Protein AF-A0A5C8ZC85-F1 (afdb_monomer)

Organism: NCBI:txid2593304

InterPro domains:
  IPR003775 Flagellar assembly factor FliW [MF_01185] (38-163)
  IPR003775 Flagellar assembly factor FliW [PF02623] (40-161)
  IPR003775 Flagellar assembly factor FliW [PTHR39190] (41-162)
  IPR024046 Flagellar assembly factor FliW domain superfamily [G3DSA:2.30.290.10] (15-163)
  IPR024046 Flagellar assembly factor FliW domain superfamily [SSF141457] (40-161)

Solvent-accessible surface area (backbone atoms only — not comparable to full-atom values): 10222 Å² total; per-residue (Å²): 134,83,91,87,87,81,89,84,90,87,87,89,84,92,83,85,90,81,91,86,79,87,82,83,83,76,82,77,81,79,77,76,80,80,84,76,57,59,63,32,37,41,71,47,65,44,89,98,41,64,90,50,46,46,28,33,45,31,66,74,46,90,97,46,54,38,30,39,42,31,35,75,84,41,88,90,44,68,45,47,29,30,38,48,64,80,78,35,86,87,61,75,83,85,78,50,74,65,62,30,52,61,30,69,44,59,91,90,64,82,59,52,61,32,22,47,50,45,53,84,93,37,94,46,75,58,66,13,26,30,20,64,24,48,27,36,42,28,20,79,90,76,24,24,18,33,74,43,72,55,79,93,57,88,55,43,69,67,38,62,63,60,122

Radius of gyration: 29.94 Å; Cα contacts (8 Å, |Δi|>4): 265; chains: 1; bounding box: 96×33×70 Å

Secondary structure (DSSP, 8-state):
------------------------------------S-EEEESSPBTTBTT--EEEEEESSTT-SEEEEEESS-TT-EEEEE-GGGT-TT--PPPPHHHHHHTT--TTPPPEEEEEEE-TT-SSGGG-EE-SSSPEEE-TTT-EEEE---TT----SSEES--

Nearest PDB structures (foldseek):
  2aj7-assembly1_B  TM=9.409E-01  e=1.256E-09  Halalkalibacterium halodurans
  2aj7-assembly1_A  TM=9.446E-01  e=1.488E-09  Halalkalibacterium halodurans
  5dmd-assembly2_B  TM=9.237E-01  e=1.061E-09  Geobacillus thermodenitrificans
  5jak-assembly1_A  TM=9.239E-01  e=3.666E-09  Geobacillus thermodenitrificans NG80-2
  5dmb-assembly1_A  TM=9.245E-01  e=4.139E-08  Geobacillus thermodenitrificans

Mean predicted aligned error: 11.83 Å

Sequence (163 aa):
MTMTTGSTVDMTSTAVQQDTVQDQVTVEDQVTVVVSGPEVHFSAPLLGLEHLTRFVLEQVEEDSPLFSLRSVEDAGVSLLLLAPEAVFEDYAPSMDAVSRAAVGLPAGDQGLLLTVVNAAGAESLEQATVNLLAPILINPNSGTAAQIVLTGSAYPLRQPLSA

pLDDT: mean 81.79, std 22.32, range [34.0, 98.31]

Foldseek 3Di:
DDDDDDDDDDDDDDDDDDDDDDDDPDPPPPPPPPQDADKAAELQADVVRRVFGIWGWAAPDVVAQWIWTATPVDNVDIWIKGQVVVQPVPLDADDDPVQCVSQVHDPPDDWRKIWTWACVVPPDSQAIWTQSQWIWTADPVPSYIYTDGRPPDPGDRTHGSND

Structure (mmCIF, N/CA/C/O backbone):
data_AF-A0A5C8ZC85-F1
#
_entry.id   AF-A0A5C8ZC85-F1
#
loop_
_atom_site.group_PDB
_atom_site.id
_atom_site.type_symbol
_atom_site.label_atom_id
_atom_site.label_alt_id
_atom_site.label_comp_id
_atom_site.label_asym_id
_atom_site.label_entity_id
_atom_site.label_seq_id
_atom_site.pdbx_PDB_ins_code
_atom_site.Cartn_x
_atom_site.Cartn_y
_atom_site.Cartn_z
_atom_site.occupancy
_atom_site.B_iso_or_equiv
_atom_site.auth_seq_id
_atom_site.auth_comp_id
_atom_site.auth_asym_id
_atom_site.auth_atom_id
_atom_site.pdbx_PDB_model_num
ATOM 1 N N . MET A 1 1 ? -77.841 18.665 45.105 1.00 38.81 1 MET A N 1
ATOM 2 C CA . MET A 1 1 ? -79.083 17.948 45.452 1.00 38.81 1 MET A CA 1
ATOM 3 C C . MET A 1 1 ? -78.764 16.455 45.402 1.00 38.81 1 MET A C 1
ATOM 5 O O . MET A 1 1 ? -78.483 15.968 44.321 1.00 38.81 1 MET A O 1
ATOM 9 N N . THR A 1 2 ? -78.649 15.829 46.583 1.00 36.47 2 THR A N 1
ATOM 10 C CA . THR A 1 2 ? -78.856 14.391 46.918 1.00 36.47 2 THR A CA 1
ATOM 11 C C . THR A 1 2 ? -78.343 13.313 45.941 1.00 36.47 2 THR A C 1
ATOM 13 O O . THR A 1 2 ? -78.906 13.128 44.872 1.00 36.47 2 THR A O 1
ATOM 16 N N . MET A 1 3 ? -77.214 12.650 46.232 1.00 38.28 3 MET A N 1
ATOM 17 C CA . MET A 1 3 ? -77.084 11.352 46.945 1.00 38.28 3 MET A CA 1
ATOM 18 C C . MET A 1 3 ? -77.860 10.173 46.328 1.00 38.28 3 MET A C 1
ATOM 20 O O . MET A 1 3 ? -79.086 10.161 46.332 1.00 38.28 3 MET A O 1
ATOM 24 N N . THR A 1 4 ? -77.138 9.130 45.902 1.00 39.75 4 THR A N 1
ATOM 25 C CA . THR A 1 4 ? -77.628 7.741 45.822 1.00 39.75 4 THR A CA 1
ATOM 26 C C . THR A 1 4 ? -76.467 6.777 46.096 1.00 39.75 4 THR A C 1
ATOM 28 O O . THR A 1 4 ? -75.351 6.968 45.618 1.00 39.75 4 THR A O 1
ATOM 31 N N . THR A 1 5 ? -76.759 5.800 46.945 1.00 45.28 5 THR A N 1
ATOM 32 C CA . THR A 1 5 ? -75.901 4.859 47.678 1.00 45.28 5 THR A CA 1
ATOM 33 C C . THR A 1 5 ? -75.934 3.452 47.059 1.00 45.28 5 THR A C 1
ATOM 35 O O . THR A 1 5 ? -76.911 3.100 46.406 1.00 45.28 5 THR A O 1
ATOM 38 N N . GLY A 1 6 ? -74.933 2.616 47.375 1.00 38.25 6 GLY A N 1
ATOM 39 C CA . GLY A 1 6 ? -74.982 1.140 47.288 1.00 38.25 6 GLY A CA 1
ATOM 40 C C . GLY A 1 6 ? -73.586 0.525 47.092 1.00 38.25 6 GLY A C 1
ATOM 41 O O . GLY A 1 6 ? -73.032 0.659 46.011 1.00 38.25 6 GLY A O 1
ATOM 42 N N . SER A 1 7 ? -72.879 0.093 48.154 1.00 34.56 7 SER A N 1
ATOM 43 C CA . SER A 1 7 ? -72.713 -1.322 48.600 1.00 34.56 7 SER A CA 1
ATOM 44 C C . SER A 1 7 ? -72.425 -2.300 47.448 1.00 34.56 7 SER A C 1
ATOM 46 O O . SER A 1 7 ? -73.203 -2.371 46.509 1.00 34.56 7 SER A O 1
ATOM 48 N N . THR A 1 8 ? -71.317 -3.050 47.430 1.00 38.31 8 THR A N 1
ATOM 49 C CA . THR A 1 8 ? -71.010 -4.148 48.367 1.00 38.31 8 THR A CA 1
ATOM 50 C C . THR A 1 8 ? -69.517 -4.503 48.327 1.00 38.31 8 THR A C 1
ATOM 52 O O . THR A 1 8 ? -68.894 -4.496 47.269 1.00 38.31 8 THR A O 1
ATOM 55 N N . VAL A 1 9 ? -68.966 -4.816 49.499 1.00 38.50 9 VAL A N 1
ATOM 56 C CA . VAL A 1 9 ? -67.636 -5.399 49.725 1.00 38.50 9 VAL A CA 1
ATOM 57 C C . VAL A 1 9 ? -67.651 -6.904 49.451 1.00 38.50 9 VAL A C 1
ATOM 59 O O . VAL A 1 9 ? -68.567 -7.581 49.902 1.00 38.50 9 VAL A O 1
ATOM 62 N N . ASP A 1 10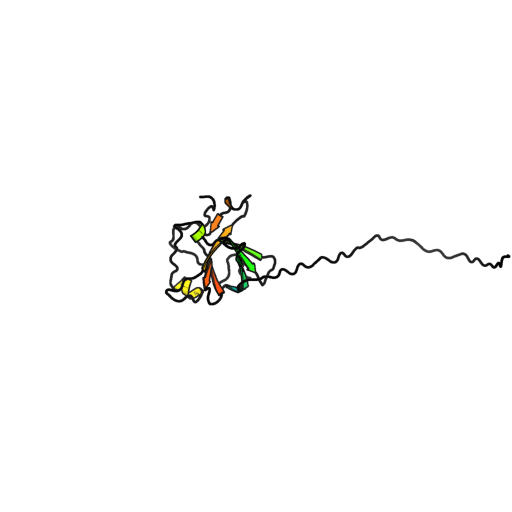 ? -66.603 -7.435 48.823 1.00 34.00 10 ASP A N 1
ATOM 63 C CA . ASP A 1 10 ? -66.174 -8.810 49.081 1.00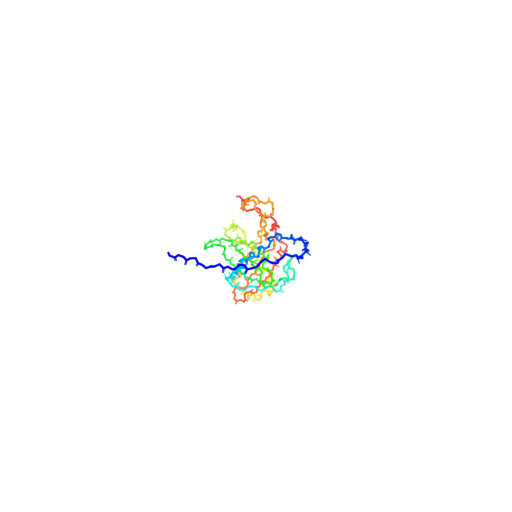 34.00 10 ASP A CA 1
ATOM 64 C C . ASP A 1 10 ? -64.644 -8.856 49.166 1.00 34.00 10 ASP A C 1
ATOM 66 O O . ASP A 1 10 ? -63.925 -8.279 48.345 1.00 34.00 10 ASP A O 1
ATOM 70 N N . MET A 1 11 ? -64.170 -9.466 50.245 1.00 38.72 11 MET A N 1
ATOM 71 C CA . MET A 1 11 ? -62.773 -9.630 50.611 1.00 38.72 11 MET A CA 1
ATOM 72 C C . MET A 1 11 ? -62.485 -11.125 50.574 1.00 38.72 11 MET A C 1
ATOM 74 O O . MET A 1 11 ? -63.165 -11.871 51.267 1.00 38.72 11 MET A O 1
ATOM 78 N N . THR A 1 12 ? -61.439 -11.521 49.843 1.00 34.25 12 THR A N 1
ATOM 79 C CA . THR A 1 12 ? -60.426 -12.558 50.157 1.00 34.25 12 THR A CA 1
ATOM 80 C C . THR A 1 12 ? -60.017 -13.343 48.906 1.00 34.25 12 THR A C 1
ATOM 82 O O . THR A 1 12 ? -60.789 -14.120 48.368 1.00 34.25 12 THR A O 1
ATOM 85 N N . SER A 1 13 ? -58.766 -13.177 48.462 1.00 35.47 13 SER A N 1
ATOM 86 C CA . SER A 1 13 ? -57.853 -14.309 48.249 1.00 35.47 13 SER A CA 1
ATOM 87 C C . SER A 1 13 ? -56.437 -13.815 47.935 1.00 35.47 13 SER A C 1
ATOM 89 O O . SER A 1 13 ? -56.183 -13.105 46.968 1.00 35.47 13 SER A O 1
ATOM 91 N N . THR A 1 14 ? -55.529 -14.220 48.810 1.00 38.75 14 THR A N 1
ATOM 92 C CA . THR A 1 14 ? -54.070 -14.094 48.815 1.00 38.75 14 THR A CA 1
ATOM 93 C C . THR A 1 14 ? -53.391 -14.760 47.611 1.00 38.75 14 THR A C 1
ATOM 95 O O . THR A 1 14 ? -53.716 -15.909 47.330 1.00 38.75 14 THR A O 1
ATOM 98 N N . ALA A 1 15 ? -52.379 -14.112 47.007 1.00 36.59 15 ALA A N 1
ATOM 99 C CA . ALA A 1 15 ? -51.106 -14.747 46.607 1.00 36.59 15 ALA A CA 1
ATOM 100 C C . ALA A 1 15 ? -50.035 -13.735 46.113 1.00 36.59 15 ALA A C 1
ATOM 102 O O . ALA A 1 15 ? -50.172 -13.127 45.061 1.00 36.59 15 ALA A O 1
ATOM 103 N N . VAL A 1 16 ? -48.973 -13.590 46.918 1.00 37.50 16 VAL A N 1
ATOM 104 C CA . VAL A 1 16 ? -47.529 -13.633 46.573 1.00 37.50 16 VAL A CA 1
ATOM 105 C C . VAL A 1 16 ? -46.976 -12.816 45.373 1.00 37.50 16 VAL A C 1
ATOM 107 O O . VAL A 1 16 ? -47.012 -13.240 44.230 1.00 37.50 16 VAL A O 1
ATOM 110 N N . GLN A 1 17 ? -46.380 -11.664 45.712 1.00 36.50 17 GLN A N 1
ATOM 111 C CA . GLN A 1 17 ? -45.035 -11.127 45.386 1.00 36.50 17 GLN A CA 1
ATOM 112 C C . GLN A 1 17 ? -44.160 -11.744 44.260 1.00 36.50 17 GLN A C 1
ATOM 114 O O . GLN A 1 17 ? -43.844 -12.925 44.330 1.00 36.50 17 GLN A O 1
ATOM 119 N N . GLN A 1 18 ? -43.648 -10.885 43.354 1.00 35.25 18 GLN A N 1
ATOM 120 C CA . GLN A 1 18 ? -42.249 -10.742 42.846 1.00 35.25 18 GLN A CA 1
ATOM 121 C C . GLN A 1 18 ? -42.269 -9.805 41.609 1.00 35.25 18 GLN A C 1
ATOM 123 O O . GLN A 1 18 ? -43.034 -10.032 40.681 1.00 35.25 18 GLN A O 1
ATOM 128 N N . ASP A 1 19 ? -41.732 -8.581 41.680 1.00 34.81 19 ASP A N 1
ATOM 129 C CA . ASP A 1 19 ? -40.331 -8.200 41.400 1.00 34.81 19 ASP A CA 1
ATOM 130 C C . ASP A 1 19 ? -39.905 -8.514 39.954 1.00 34.81 19 ASP A C 1
ATOM 132 O O . ASP A 1 19 ? -39.775 -9.681 39.608 1.00 34.81 19 ASP A O 1
ATOM 136 N N . THR A 1 20 ? -39.736 -7.494 39.101 1.00 38.47 20 THR A N 1
ATOM 137 C CA . THR A 1 20 ? -38.482 -7.226 38.365 1.00 38.47 20 THR A CA 1
ATOM 138 C C . THR A 1 20 ? -38.586 -5.871 37.648 1.00 38.47 20 THR A C 1
ATOM 140 O O . THR A 1 20 ? -39.594 -5.506 37.042 1.00 38.47 20 THR A O 1
ATOM 143 N N . VAL A 1 21 ? -37.503 -5.126 37.803 1.00 37.75 21 VAL A N 1
ATOM 144 C CA . VAL A 1 21 ? -37.149 -3.800 37.305 1.00 37.75 21 VAL A CA 1
ATOM 145 C C . VAL A 1 21 ? -36.957 -3.806 35.772 1.00 37.75 21 VAL A C 1
ATOM 147 O O . VAL A 1 21 ? -36.696 -4.850 35.194 1.00 37.75 21 VAL A O 1
ATOM 150 N N . GLN A 1 22 ? -37.130 -2.631 35.150 1.00 38.31 22 GLN A N 1
ATOM 151 C CA . GLN A 1 22 ? -36.735 -2.190 33.793 1.00 38.31 22 GLN A CA 1
ATOM 152 C C . GLN A 1 22 ? -35.997 -3.174 32.870 1.00 38.31 22 GLN A C 1
ATOM 154 O O . GLN A 1 22 ? -34.941 -3.676 33.230 1.00 38.31 22 GLN A O 1
ATOM 159 N N . ASP A 1 23 ? -36.409 -3.207 31.598 1.00 39.31 23 ASP A N 1
ATOM 160 C CA . ASP A 1 23 ? -35.429 -3.244 30.509 1.00 39.31 23 ASP A CA 1
ATOM 161 C C . ASP A 1 23 ? -35.856 -2.297 29.378 1.00 39.31 23 ASP A C 1
ATOM 163 O O . ASP A 1 23 ? -36.862 -2.486 28.690 1.00 39.31 23 ASP A O 1
ATOM 167 N N . GLN A 1 24 ? -35.120 -1.190 29.283 1.00 39.34 24 GLN A N 1
ATOM 168 C CA . GLN A 1 24 ? -35.126 -0.295 28.139 1.00 39.34 24 GLN A CA 1
ATOM 169 C C . GLN A 1 24 ? -34.404 -1.009 27.000 1.00 39.34 24 GLN A C 1
ATOM 171 O O . GLN A 1 24 ? -33.196 -1.195 27.075 1.00 39.34 24 GLN A O 1
ATOM 176 N N . VAL A 1 25 ? -35.100 -1.320 25.910 1.00 41.34 25 VAL A N 1
ATOM 177 C CA . VAL A 1 25 ? -34.402 -1.603 24.654 1.00 41.34 25 VAL A CA 1
ATOM 178 C C . VAL A 1 25 ? -34.242 -0.278 23.922 1.00 41.34 25 VAL A C 1
ATOM 180 O O . VAL A 1 25 ? -35.139 0.191 23.219 1.00 41.34 25 VAL A O 1
ATOM 183 N N . THR A 1 26 ? -33.098 0.357 24.162 1.00 35.06 26 THR A N 1
ATOM 184 C CA . THR A 1 26 ? -32.553 1.408 23.306 1.00 35.06 26 THR A CA 1
ATOM 185 C C . THR A 1 26 ? -32.356 0.805 21.920 1.00 35.06 26 THR A C 1
ATOM 187 O O . THR A 1 26 ? -31.588 -0.136 21.748 1.00 35.06 26 THR A O 1
ATOM 190 N N . VAL A 1 27 ? -33.078 1.320 20.929 1.00 51.31 27 VAL A N 1
ATOM 191 C CA . VAL A 1 27 ? -32.747 1.100 19.519 1.00 51.31 27 VAL A CA 1
ATOM 192 C C . VAL A 1 27 ? -31.390 1.755 19.271 1.00 51.31 27 VAL A C 1
ATOM 194 O O . VAL A 1 27 ? -31.297 2.978 19.215 1.00 51.31 27 VAL A O 1
ATOM 197 N N . GLU A 1 28 ? -30.330 0.949 19.208 1.00 44.06 28 GLU A N 1
ATOM 198 C CA . GLU A 1 28 ? -29.016 1.409 18.766 1.00 44.06 28 GLU A CA 1
ATOM 199 C C . GLU A 1 28 ? -29.111 1.812 17.291 1.00 44.06 28 GLU A C 1
ATOM 201 O O . GLU A 1 28 ? -29.478 1.017 16.422 1.00 44.06 28 GLU A O 1
ATOM 206 N N . ASP A 1 29 ? -28.825 3.087 17.043 1.00 43.19 29 ASP A N 1
ATOM 207 C CA . ASP A 1 29 ? -28.645 3.693 15.732 1.00 43.19 29 ASP A CA 1
ATOM 208 C C . ASP A 1 29 ? -27.583 2.898 14.961 1.00 43.19 29 ASP A C 1
ATOM 210 O O . ASP A 1 29 ? -26.387 2.987 15.240 1.00 43.19 29 ASP A O 1
ATOM 214 N N . GLN A 1 30 ? -28.011 2.059 14.016 1.00 44.31 30 GLN A N 1
ATOM 215 C CA . GLN A 1 30 ? -27.076 1.458 13.076 1.00 44.31 30 GLN A CA 1
ATOM 216 C C . GLN A 1 30 ? -26.661 2.536 12.082 1.00 44.31 30 GLN A C 1
ATOM 218 O O . GLN A 1 30 ? -27.308 2.740 11.051 1.00 44.31 30 GLN A O 1
ATOM 223 N N . VAL A 1 31 ? -25.569 3.229 12.409 1.00 50.00 31 VAL A N 1
ATOM 224 C CA . VAL A 1 31 ? -24.856 4.103 11.480 1.00 50.00 31 VAL A CA 1
ATOM 225 C C . VAL A 1 31 ? -24.508 3.267 10.252 1.00 50.00 31 VAL A C 1
ATOM 227 O O . VAL A 1 31 ? -23.613 2.423 10.270 1.00 50.00 31 VAL A O 1
ATOM 230 N N . THR A 1 32 ? -25.247 3.478 9.168 1.00 46.25 32 THR A N 1
ATOM 231 C CA . THR A 1 32 ? -24.903 2.900 7.873 1.00 46.25 32 THR A CA 1
ATOM 232 C C . THR A 1 32 ? -23.707 3.689 7.360 1.00 46.25 32 THR A C 1
ATOM 234 O O . THR A 1 32 ? -23.861 4.824 6.910 1.00 46.25 32 THR A O 1
ATOM 237 N N . VAL A 1 33 ? -22.502 3.129 7.478 1.00 51.00 33 VAL A N 1
ATOM 238 C CA . VAL A 1 33 ? -21.304 3.738 6.892 1.00 51.00 33 VAL A CA 1
ATOM 239 C C . VAL A 1 33 ? -21.451 3.651 5.376 1.00 51.00 33 VAL A C 1
ATOM 241 O O . VAL A 1 33 ? -21.281 2.589 4.779 1.00 51.00 33 VAL A O 1
ATOM 244 N N . VAL A 1 34 ? -21.824 4.765 4.749 1.00 53.72 34 VAL A N 1
ATOM 245 C CA . VAL A 1 34 ? -21.819 4.885 3.291 1.00 53.72 34 VAL A CA 1
ATOM 246 C C . VAL A 1 34 ? -20.359 4.945 2.858 1.00 53.72 34 VAL A C 1
ATOM 248 O O . VAL A 1 34 ? -19.701 5.970 3.003 1.00 53.72 34 VAL A O 1
ATOM 251 N N . VAL A 1 35 ? -19.841 3.819 2.375 1.00 58.19 35 VAL A N 1
ATOM 252 C CA . VAL A 1 35 ? -18.508 3.738 1.775 1.00 58.19 35 VAL A CA 1
ATOM 253 C C . VAL A 1 35 ? -18.610 4.318 0.362 1.00 58.19 35 VAL A C 1
ATOM 255 O O . VAL A 1 35 ? -19.403 3.835 -0.445 1.00 58.19 35 VAL A O 1
ATOM 258 N N . SER A 1 36 ? -17.888 5.399 0.084 1.00 72.88 36 SER A N 1
ATOM 259 C CA . SER A 1 36 ? -18.021 6.206 -1.127 1.00 72.88 36 SER A CA 1
ATOM 260 C C . SER A 1 36 ? -16.636 6.464 -1.720 1.00 72.88 36 SER A C 1
ATOM 262 O O . SER A 1 36 ? -15.909 7.344 -1.273 1.00 72.88 36 SER A O 1
ATOM 264 N N . GLY A 1 37 ? -16.265 5.692 -2.741 1.00 85.00 37 GLY A N 1
ATOM 265 C CA . GLY A 1 37 ? -14.976 5.780 -3.428 1.00 85.00 37 GLY A CA 1
ATOM 266 C C . GLY A 1 37 ? -14.835 4.691 -4.496 1.00 85.00 37 GLY A C 1
ATOM 267 O O . GLY A 1 37 ? -15.717 3.834 -4.609 1.00 85.00 37 GLY A O 1
ATOM 268 N N . PRO A 1 38 ? -13.767 4.706 -5.313 1.00 93.75 38 PRO A N 1
ATOM 269 C CA . PRO A 1 38 ? -13.477 3.619 -6.243 1.00 93.75 38 PRO A CA 1
ATOM 270 C C . PRO A 1 38 ? -13.257 2.292 -5.501 1.00 93.75 38 PRO A C 1
ATOM 272 O O . PRO A 1 38 ? -12.517 2.225 -4.516 1.00 93.75 38 PRO A O 1
ATOM 275 N N . GLU A 1 39 ? -13.883 1.224 -6.003 1.00 96.38 39 GLU A N 1
ATOM 276 C CA . GLU A 1 39 ? -13.622 -0.138 -5.537 1.00 96.38 39 GLU A CA 1
ATOM 277 C C . GLU A 1 39 ? -12.237 -0.594 -6.015 1.00 96.38 39 GLU A C 1
ATOM 279 O O . GLU A 1 39 ? -11.829 -0.359 -7.157 1.00 96.38 39 GLU A O 1
ATOM 284 N N . VAL A 1 40 ? -11.513 -1.246 -5.114 1.00 97.50 40 VAL A N 1
ATOM 285 C CA . VAL A 1 40 ? -10.182 -1.794 -5.325 1.00 97.50 40 VAL A CA 1
ATOM 286 C C . VAL A 1 40 ? -10.210 -3.280 -4.992 1.00 97.50 40 VAL A C 1
ATOM 288 O O . VAL A 1 40 ? -10.716 -3.697 -3.948 1.00 97.50 40 VAL A O 1
ATOM 291 N N . HIS A 1 41 ? -9.631 -4.084 -5.878 1.00 97.69 41 HIS A N 1
ATOM 292 C CA . HIS A 1 41 ? -9.584 -5.535 -5.762 1.00 97.69 41 HIS A CA 1
ATOM 293 C C . HIS A 1 41 ? -8.145 -6.022 -5.703 1.00 97.69 41 HIS A C 1
ATOM 295 O O . HIS A 1 41 ? -7.376 -5.822 -6.645 1.00 97.69 41 HIS A O 1
ATOM 301 N N . PHE A 1 42 ? -7.790 -6.709 -4.626 1.00 97.62 42 PHE A N 1
ATOM 302 C CA . PHE A 1 42 ? -6.464 -7.283 -4.466 1.00 97.62 42 PHE A CA 1
ATOM 303 C C . PHE A 1 42 ? -6.328 -8.587 -5.254 1.00 97.62 42 PHE A C 1
ATOM 305 O O . PHE A 1 42 ? -7.041 -9.556 -4.999 1.00 97.62 42 PHE A O 1
ATOM 312 N N . SER A 1 43 ? -5.398 -8.618 -6.214 1.00 96.12 43 SER A N 1
ATOM 313 C CA . SER A 1 43 ? -5.097 -9.813 -7.019 1.00 96.12 43 SER A CA 1
ATOM 314 C C . SER A 1 43 ? -4.265 -10.851 -6.261 1.00 96.12 43 SER A C 1
ATOM 316 O O . SER A 1 43 ? -4.213 -12.017 -6.655 1.00 96.12 43 SER A O 1
ATOM 318 N N . ALA A 1 44 ? -3.639 -10.434 -5.160 1.00 91.00 44 ALA A N 1
ATOM 319 C CA . ALA A 1 44 ? -2.946 -11.280 -4.203 1.00 91.00 44 ALA A CA 1
ATOM 320 C C . ALA A 1 44 ? -3.327 -10.867 -2.771 1.00 91.00 44 ALA A C 1
ATOM 322 O O . ALA A 1 44 ? -3.528 -9.674 -2.533 1.00 91.00 44 ALA A O 1
ATOM 323 N N . PRO A 1 45 ? -3.399 -11.813 -1.817 1.00 88.81 45 PRO A N 1
ATOM 324 C CA . PRO A 1 45 ? -3.776 -11.506 -0.441 1.00 88.81 45 PRO A CA 1
ATOM 325 C C . PRO A 1 45 ? -2.871 -10.441 0.194 1.00 88.81 45 PRO A C 1
ATOM 327 O O . PRO A 1 45 ? -1.646 -10.501 0.062 1.00 88.81 45 PRO A O 1
ATOM 330 N N . LEU A 1 46 ? -3.469 -9.492 0.916 1.00 91.00 46 LEU A N 1
ATOM 331 C CA . LEU A 1 46 ? -2.729 -8.577 1.785 1.00 91.00 46 LEU A CA 1
ATOM 332 C C . LEU A 1 46 ? -2.194 -9.340 3.002 1.00 91.00 46 LEU A C 1
ATOM 334 O O . LEU A 1 46 ? -2.930 -10.098 3.635 1.00 91.00 46 LEU A O 1
ATOM 338 N N . LEU A 1 47 ? -0.925 -9.121 3.354 1.00 86.81 47 LEU A N 1
ATOM 339 C CA . LEU A 1 47 ? -0.311 -9.777 4.512 1.00 86.81 47 LEU A CA 1
ATOM 340 C C . LEU A 1 47 ? -1.038 -9.386 5.807 1.00 86.81 47 LEU A C 1
ATOM 342 O O . LEU A 1 47 ? -1.179 -8.201 6.112 1.00 86.81 47 LEU A O 1
ATOM 346 N N . GLY A 1 48 ? -1.473 -10.385 6.576 1.00 88.56 48 GLY A N 1
ATOM 347 C CA . GLY A 1 48 ? -2.263 -10.210 7.798 1.00 88.56 48 GLY A CA 1
ATOM 348 C C . GLY A 1 48 ? -3.752 -9.928 7.569 1.00 88.56 48 GLY A C 1
ATOM 349 O O . GLY A 1 48 ? -4.493 -9.824 8.544 1.00 88.56 48 GLY A O 1
ATOM 350 N N . LEU A 1 49 ? -4.194 -9.808 6.313 1.00 93.31 49 LEU A N 1
ATOM 351 C CA . LEU A 1 49 ? -5.587 -9.594 5.906 1.00 93.31 49 LEU A CA 1
ATOM 352 C C . LEU A 1 49 ? -5.965 -10.555 4.767 1.00 93.31 49 LEU A C 1
ATOM 354 O O . LEU A 1 49 ? -6.686 -10.190 3.844 1.00 93.31 49 LEU A O 1
ATOM 358 N N . GLU A 1 50 ? -5.473 -11.795 4.804 1.00 94.06 50 GLU A N 1
ATOM 359 C CA . GLU A 1 50 ? -5.512 -12.700 3.648 1.00 94.06 50 GLU A CA 1
ATOM 360 C C . GLU A 1 50 ? -6.928 -13.128 3.230 1.00 94.06 50 GLU A C 1
ATOM 362 O O . GLU A 1 50 ? -7.138 -13.620 2.123 1.00 94.06 50 GLU A O 1
ATOM 367 N N . HIS A 1 51 ? -7.894 -12.956 4.129 1.00 93.75 51 HIS A N 1
ATOM 368 C CA . HIS A 1 51 ? -9.309 -13.249 3.927 1.00 93.75 51 HIS A CA 1
ATOM 369 C C . HIS A 1 51 ? -10.079 -12.088 3.279 1.00 93.75 51 HIS A C 1
ATOM 371 O O . HIS A 1 51 ? -11.254 -12.261 2.969 1.00 93.75 51 HIS A O 1
ATOM 377 N N . LEU A 1 52 ? -9.438 -10.930 3.082 1.00 95.56 52 LEU A N 1
ATOM 378 C CA . LEU A 1 52 ? -10.039 -9.725 2.519 1.00 95.56 52 LEU A CA 1
ATOM 379 C C . LEU A 1 52 ? -9.380 -9.402 1.180 1.00 95.56 52 LEU A C 1
ATOM 381 O O . LEU A 1 52 ? -8.156 -9.310 1.064 1.00 95.56 52 LEU A O 1
ATOM 385 N N . THR A 1 53 ? -10.200 -9.201 0.159 1.00 96.38 53 THR A N 1
ATOM 386 C CA . THR A 1 53 ? -9.751 -8.917 -1.210 1.00 96.38 53 THR A CA 1
ATOM 387 C C . THR A 1 53 ? -10.441 -7.708 -1.824 1.00 96.38 53 THR A C 1
ATOM 389 O O . THR A 1 53 ? -9.949 -7.178 -2.821 1.00 96.38 53 THR A O 1
ATOM 392 N N . ARG A 1 54 ? -11.550 -7.243 -1.240 1.00 96.94 54 ARG A N 1
ATOM 393 C CA . ARG A 1 54 ? -12.354 -6.133 -1.755 1.00 96.94 54 ARG A CA 1
ATOM 394 C C . ARG A 1 54 ? -12.324 -4.960 -0.797 1.00 96.94 54 ARG A C 1
ATOM 396 O O . ARG A 1 54 ? -12.672 -5.084 0.380 1.00 96.94 54 ARG A O 1
ATOM 403 N N . PHE A 1 55 ? -11.944 -3.811 -1.330 1.00 97.75 55 PHE A N 1
ATOM 404 C CA . PHE A 1 55 ? -11.798 -2.587 -0.570 1.00 97.75 55 PHE A CA 1
ATOM 405 C C . PHE A 1 55 ? -12.387 -1.409 -1.334 1.00 97.75 55 PHE A C 1
ATOM 407 O O . PHE A 1 55 ? -12.536 -1.453 -2.550 1.00 97.75 55 PHE A O 1
ATOM 414 N N . VAL A 1 56 ? -12.680 -0.333 -0.622 1.00 97.31 56 VAL A N 1
ATOM 415 C CA . VAL A 1 56 ? -12.910 0.984 -1.207 1.00 97.31 56 VAL A CA 1
ATOM 416 C C . VAL A 1 56 ? -11.755 1.877 -0.795 1.00 97.31 56 VAL A C 1
ATOM 418 O O . VAL A 1 56 ? -11.367 1.898 0.377 1.00 97.31 56 VAL A O 1
ATOM 421 N N . LEU A 1 57 ? -11.191 2.580 -1.771 1.00 96.94 57 LEU A N 1
ATOM 422 C CA . LEU A 1 57 ? -10.135 3.554 -1.545 1.00 96.94 57 LEU A CA 1
ATOM 423 C C . LEU A 1 57 ? -10.738 4.954 -1.510 1.00 96.94 57 LEU A C 1
ATOM 425 O O . LEU A 1 57 ? -11.386 5.378 -2.462 1.00 96.94 57 LEU A O 1
ATOM 429 N N . GLU A 1 58 ? -10.476 5.688 -0.440 1.00 94.94 58 GLU A N 1
ATOM 430 C CA . GLU A 1 58 ? -10.958 7.054 -0.272 1.00 94.94 58 GLU A CA 1
ATOM 431 C C . GLU A 1 58 ? -9.827 7.959 0.165 1.00 94.94 58 GLU A C 1
ATOM 433 O O . GLU A 1 58 ? -9.052 7.606 1.049 1.00 94.94 58 GLU A O 1
ATOM 438 N N . GLN A 1 59 ? -9.736 9.140 -0.428 1.00 93.94 59 GLN A N 1
ATOM 439 C CA . GLN A 1 59 ? -8.844 10.171 0.077 1.00 93.94 59 GLN A CA 1
ATOM 440 C C . GLN A 1 59 ? -9.445 10.748 1.364 1.00 93.94 59 GLN A C 1
ATOM 442 O O . GLN A 1 59 ? -10.653 10.974 1.428 1.00 93.94 59 GLN A O 1
ATOM 447 N N . VAL A 1 60 ? -8.627 10.934 2.403 1.00 91.88 60 VAL A N 1
ATOM 448 C CA . VAL A 1 60 ? -9.122 11.354 3.729 1.00 91.88 60 VAL A CA 1
ATOM 449 C C . VAL A 1 60 ? -9.680 12.779 3.684 1.00 91.88 60 VAL A C 1
ATOM 451 O O . VAL A 1 60 ? -10.731 13.045 4.260 1.00 91.88 60 VAL A O 1
ATOM 454 N N . GLU A 1 61 ? -9.000 13.673 2.970 1.00 89.38 61 GLU A N 1
ATOM 455 C CA . GLU A 1 61 ? -9.419 15.051 2.703 1.00 89.38 61 GLU A CA 1
ATOM 456 C C . GLU A 1 61 ? -8.990 15.437 1.282 1.00 89.38 61 GLU A C 1
ATOM 458 O O . GLU A 1 61 ? -8.068 14.837 0.723 1.00 89.38 61 GLU A O 1
ATOM 463 N N . GLU A 1 62 ? -9.643 16.441 0.696 1.00 85.06 62 GLU A N 1
ATOM 464 C CA . GLU A 1 62 ? -9.212 17.018 -0.581 1.00 85.06 62 GLU A CA 1
ATOM 465 C C . GLU A 1 62 ? -7.759 17.513 -0.459 1.00 85.06 62 GLU A C 1
ATOM 467 O O . GLU A 1 62 ? -7.375 18.077 0.565 1.00 85.06 62 GLU A O 1
ATOM 472 N N . ASP A 1 63 ? -6.930 17.223 -1.464 1.00 85.69 63 ASP A N 1
ATOM 473 C CA . ASP A 1 63 ? -5.487 17.519 -1.499 1.00 85.69 63 ASP A CA 1
ATOM 474 C C . ASP A 1 63 ? -4.617 16.851 -0.409 1.00 85.69 63 ASP A C 1
ATOM 476 O O . ASP A 1 63 ? -3.404 17.071 -0.357 1.00 85.69 63 ASP A O 1
ATOM 480 N N . SER A 1 64 ? -5.180 15.980 0.437 1.00 91.00 64 SER A N 1
ATOM 481 C CA . SER A 1 64 ? -4.403 15.242 1.439 1.00 91.00 64 SER A CA 1
ATOM 482 C C . SER A 1 64 ? -3.638 14.072 0.814 1.00 91.00 64 SER A C 1
ATOM 484 O O . SER A 1 64 ? -4.211 13.316 0.029 1.00 91.00 64 SER A O 1
ATOM 486 N N . PRO A 1 65 ? -2.373 13.817 1.196 1.00 94.00 65 PRO A N 1
ATOM 487 C CA . PRO A 1 65 ? -1.652 12.639 0.723 1.00 94.00 65 PRO A CA 1
ATOM 488 C C . PRO A 1 65 ? -2.146 11.339 1.377 1.00 94.00 65 PRO A C 1
ATOM 490 O O . PRO A 1 65 ? -1.620 10.268 1.073 1.00 94.00 65 PRO A O 1
ATOM 493 N N . LEU A 1 66 ? -3.110 11.410 2.301 1.00 95.50 66 LEU A N 1
ATOM 494 C CA . LEU A 1 66 ? -3.614 10.267 3.053 1.00 95.50 66 LEU A CA 1
ATOM 495 C C . LEU A 1 66 ? -4.855 9.658 2.408 1.00 95.50 66 LEU A C 1
ATOM 497 O O . LEU A 1 66 ? -5.781 10.357 1.994 1.00 95.50 66 LEU A O 1
ATOM 501 N N . PHE A 1 67 ? -4.904 8.330 2.434 1.00 96.56 67 PHE A N 1
ATOM 502 C CA . PHE A 1 67 ? -6.031 7.548 1.948 1.00 96.56 67 PHE A CA 1
ATOM 503 C C . PHE A 1 67 ? -6.478 6.531 2.997 1.00 96.56 67 PHE A C 1
ATOM 505 O O . PHE A 1 67 ? -5.666 5.946 3.710 1.00 96.56 67 PHE A O 1
ATOM 512 N N . SER A 1 68 ? -7.777 6.283 3.067 1.00 96.25 68 SER A N 1
ATOM 513 C CA . SER A 1 68 ? -8.386 5.181 3.797 1.00 96.25 68 SER A CA 1
ATOM 514 C C . SER A 1 68 ? -8.704 4.060 2.808 1.00 96.25 68 SER A C 1
ATOM 516 O O . SER A 1 68 ? -9.405 4.274 1.821 1.00 96.25 68 SER A O 1
ATOM 518 N N . LEU A 1 69 ? -8.178 2.864 3.065 1.00 97.06 69 LEU A N 1
ATOM 519 C CA . LEU A 1 69 ? -8.503 1.649 2.324 1.00 97.06 69 LEU A CA 1
ATOM 520 C C . LEU A 1 69 ? -9.386 0.769 3.213 1.00 97.06 69 LEU A C 1
ATOM 522 O O . LEU A 1 69 ? -8.885 0.081 4.107 1.00 97.06 69 LEU A O 1
ATOM 526 N N . ARG A 1 70 ? -10.702 0.828 2.995 1.00 96.94 70 ARG A N 1
ATOM 527 C CA . ARG A 1 70 ? -11.712 0.179 3.849 1.00 96.94 70 ARG A CA 1
ATOM 528 C C . ARG A 1 70 ? -12.196 -1.112 3.236 1.00 96.94 70 ARG A C 1
ATOM 530 O O . ARG A 1 70 ? -12.509 -1.128 2.050 1.00 96.94 70 ARG A O 1
ATOM 537 N N . SER A 1 71 ? -12.265 -2.184 4.015 1.00 96.62 71 SER A N 1
ATOM 538 C CA . SER A 1 71 ? -12.778 -3.448 3.496 1.00 96.62 71 SER A CA 1
ATOM 539 C C . SER A 1 71 ? -14.285 -3.364 3.250 1.00 96.62 71 SER A C 1
ATOM 541 O O . SER A 1 71 ? -15.035 -2.797 4.042 1.00 96.62 71 SER A O 1
ATOM 543 N N . VAL A 1 72 ? -14.727 -3.953 2.140 1.00 95.50 72 VAL A N 1
ATOM 544 C CA . VAL A 1 72 ? -16.153 -4.179 1.846 1.00 95.50 72 VAL A CA 1
ATOM 545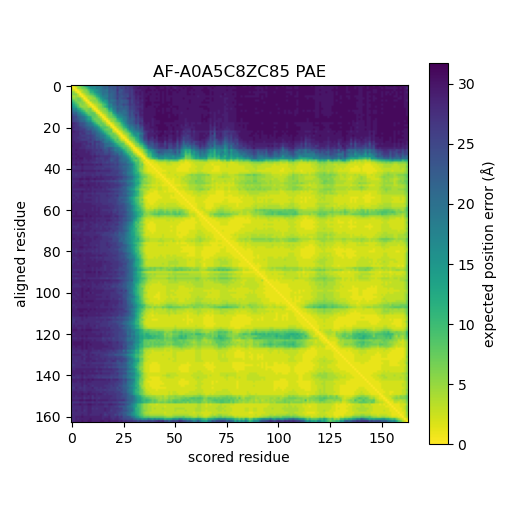 C C . VAL A 1 72 ? -16.665 -5.432 2.568 1.00 95.50 72 VAL A C 1
ATOM 547 O O . VAL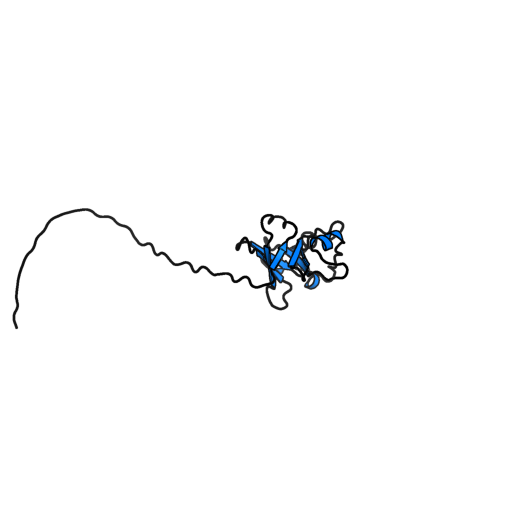 A 1 72 ? -17.867 -5.614 2.745 1.00 95.50 72 VAL A O 1
ATOM 550 N N . GLU A 1 73 ? -15.752 -6.313 2.966 1.00 95.00 73 GLU A N 1
ATOM 551 C CA . GLU A 1 73 ? -16.045 -7.628 3.536 1.00 95.00 73 GLU A CA 1
ATOM 552 C C . GLU A 1 73 ? -16.062 -7.596 5.072 1.00 95.00 73 GLU A C 1
ATOM 554 O O . GLU A 1 73 ? -16.824 -8.344 5.682 1.00 95.00 73 GLU A O 1
ATOM 559 N N . ASP A 1 74 ? -15.287 -6.698 5.691 1.00 95.19 74 ASP A N 1
ATOM 560 C CA . ASP A 1 74 ? -15.281 -6.460 7.138 1.00 95.19 74 ASP A CA 1
ATOM 561 C C . ASP A 1 74 ? -15.263 -4.955 7.455 1.00 95.19 74 ASP A C 1
ATOM 563 O O . ASP A 1 74 ? -14.251 -4.271 7.292 1.00 95.19 74 ASP A O 1
ATOM 567 N N . ALA A 1 75 ? -16.383 -4.435 7.964 1.00 91.31 75 ALA A N 1
ATOM 568 C CA . ALA A 1 75 ? -16.532 -3.020 8.312 1.00 91.31 75 ALA A CA 1
ATOM 569 C C . ALA A 1 75 ? -15.585 -2.550 9.435 1.00 91.31 75 ALA A C 1
ATOM 571 O O . ALA A 1 75 ? -15.368 -1.347 9.586 1.00 91.31 75 ALA A O 1
ATOM 572 N N . GLY A 1 76 ? -15.020 -3.472 10.222 1.00 93.56 76 GLY A N 1
ATOM 573 C CA . GLY A 1 76 ? -14.023 -3.171 11.249 1.00 93.56 76 G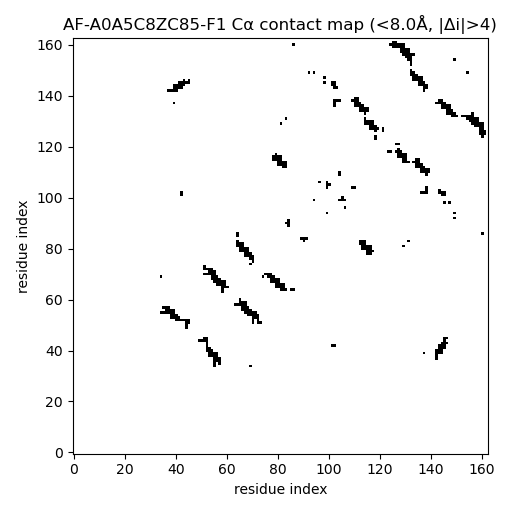LY A CA 1
ATOM 574 C C . GLY A 1 76 ? -12.608 -2.970 10.700 1.00 93.56 76 GLY A C 1
ATOM 575 O O . GLY A 1 76 ? -11.728 -2.534 11.445 1.00 93.56 76 GLY A O 1
ATOM 576 N N . VAL A 1 77 ? -12.368 -3.267 9.417 1.00 94.44 77 VAL A N 1
ATOM 577 C CA . VAL A 1 77 ? -11.033 -3.217 8.813 1.00 94.44 77 VAL A CA 1
ATOM 578 C C . VAL A 1 77 ? -10.875 -2.003 7.900 1.00 94.44 77 VAL A C 1
ATOM 580 O O . VAL A 1 77 ? -11.500 -1.882 6.846 1.00 94.44 77 VAL A O 1
ATOM 583 N N . SER A 1 78 ? -9.947 -1.125 8.282 1.00 94.38 78 SER A N 1
ATOM 584 C CA . SER A 1 78 ? -9.493 0.011 7.482 1.00 94.38 78 SER A CA 1
ATOM 585 C C . SER A 1 78 ? -7.990 0.203 7.649 1.00 94.38 78 SER A C 1
ATOM 587 O O . SER A 1 78 ? -7.491 0.283 8.772 1.00 94.38 78 SER A O 1
ATOM 589 N N . LEU A 1 79 ? -7.274 0.332 6.534 1.00 95.62 79 LEU A N 1
ATOM 590 C CA . LEU A 1 79 ? -5.863 0.709 6.519 1.00 95.62 79 LEU A CA 1
ATOM 591 C C . LEU A 1 79 ? -5.719 2.197 6.207 1.00 95.62 79 LEU A C 1
ATOM 593 O O . LEU A 1 79 ? -6.401 2.721 5.327 1.00 95.62 79 LEU A O 1
ATOM 597 N N . LEU A 1 80 ? -4.802 2.865 6.908 1.00 95.94 80 LEU A N 1
ATOM 598 C CA . LEU A 1 80 ? -4.353 4.202 6.541 1.00 95.94 80 LEU A CA 1
ATOM 599 C C . LEU A 1 80 ? -3.180 4.069 5.570 1.00 95.94 80 LEU A C 1
ATOM 601 O O . LEU A 1 80 ? -2.198 3.380 5.857 1.00 95.94 80 LEU A O 1
ATOM 605 N N . LEU A 1 81 ? -3.294 4.718 4.422 1.00 97.19 81 LEU A N 1
ATOM 606 C CA . LEU A 1 81 ? -2.292 4.741 3.373 1.00 97.19 81 LEU A CA 1
ATOM 607 C C . LEU A 1 81 ? -1.802 6.170 3.130 1.00 97.19 81 LEU A C 1
ATOM 609 O O . LEU A 1 81 ? -2.492 7.137 3.445 1.00 97.19 81 LEU A O 1
ATOM 613 N N . LEU A 1 82 ? -0.622 6.284 2.534 1.00 96.69 82 LEU A N 1
ATOM 614 C CA . LEU A 1 82 ? 0.008 7.541 2.150 1.00 96.69 82 LEU A CA 1
ATOM 615 C C . LEU A 1 82 ? 0.488 7.464 0.700 1.00 96.69 82 LEU A C 1
ATOM 617 O O . LEU A 1 82 ? 1.157 6.490 0.347 1.00 96.69 82 LEU A O 1
ATOM 621 N N . ALA A 1 83 ? 0.225 8.500 -0.097 1.00 95.88 83 ALA A N 1
ATOM 622 C CA . ALA A 1 83 ? 0.934 8.771 -1.345 1.00 95.88 83 ALA A CA 1
ATOM 623 C C . ALA A 1 83 ? 2.367 9.236 -1.017 1.00 95.88 83 ALA A C 1
ATOM 625 O O . ALA A 1 83 ? 2.563 10.371 -0.577 1.00 95.88 83 ALA A O 1
ATOM 626 N N . PRO A 1 84 ? 3.381 8.366 -1.168 1.00 94.69 84 PRO A N 1
ATOM 627 C CA . PRO A 1 84 ? 4.714 8.627 -0.634 1.00 94.69 84 PRO A CA 1
ATOM 628 C C . PRO A 1 84 ? 5.434 9.760 -1.375 1.00 94.69 84 PRO A C 1
ATOM 630 O O . PRO A 1 84 ? 6.238 10.450 -0.761 1.00 94.69 84 PRO A O 1
ATOM 633 N N . GLU A 1 85 ? 5.114 9.998 -2.650 1.00 92.75 85 GLU A N 1
ATOM 634 C CA . GLU A 1 85 ? 5.691 11.081 -3.464 1.00 92.75 85 GLU A CA 1
ATOM 635 C C . GLU A 1 85 ? 5.398 12.485 -2.914 1.00 92.75 85 GLU A C 1
ATOM 637 O O . GLU A 1 85 ? 6.157 13.416 -3.160 1.00 92.75 85 GLU A O 1
ATOM 642 N N . ALA A 1 86 ? 4.328 12.639 -2.127 1.00 92.06 86 ALA A N 1
ATOM 643 C CA . ALA A 1 86 ? 3.967 13.911 -1.509 1.00 92.06 86 ALA A CA 1
ATOM 644 C C . ALA A 1 86 ? 4.795 14.233 -0.251 1.00 92.06 86 ALA A C 1
ATOM 646 O O . ALA A 1 86 ? 4.763 15.365 0.227 1.00 92.06 86 ALA A O 1
ATOM 647 N N . VAL A 1 87 ? 5.505 13.245 0.307 1.00 92.06 87 VAL A N 1
ATOM 648 C CA . VAL A 1 87 ? 6.253 13.373 1.572 1.00 92.06 87 VAL A CA 1
ATOM 649 C C . VAL A 1 87 ? 7.743 13.082 1.387 1.00 92.06 87 VAL A C 1
ATOM 651 O O . VAL A 1 87 ? 8.579 13.718 2.024 1.00 92.06 87 VAL A O 1
ATOM 654 N N . PHE A 1 88 ? 8.095 12.145 0.508 1.00 92.94 88 PHE A N 1
ATOM 655 C CA . PHE A 1 88 ? 9.462 11.687 0.281 1.00 92.94 88 PHE A CA 1
ATOM 656 C C . PHE A 1 88 ? 9.882 11.985 -1.163 1.00 92.94 88 PHE A C 1
ATOM 658 O O . PHE A 1 88 ? 9.639 11.179 -2.058 1.00 92.94 88 PHE A O 1
ATOM 665 N N . GLU A 1 89 ? 10.546 13.124 -1.379 1.00 89.06 89 GLU A N 1
ATOM 666 C CA . GLU A 1 89 ? 1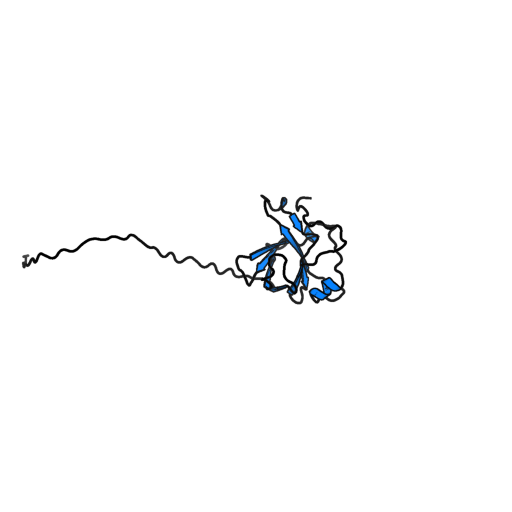0.963 13.602 -2.712 1.00 89.06 89 GLU A CA 1
ATOM 667 C C . GLU A 1 89 ? 11.820 12.576 -3.482 1.00 89.06 89 GLU A C 1
ATOM 669 O O . GLU A 1 89 ? 11.668 12.407 -4.689 1.00 89.06 89 GLU A O 1
ATOM 674 N N . ASP A 1 90 ? 12.658 11.812 -2.772 1.00 90.00 90 ASP A N 1
ATOM 675 C CA . ASP A 1 90 ? 13.541 10.794 -3.360 1.00 90.00 90 ASP A CA 1
ATOM 676 C C . ASP A 1 90 ? 12.885 9.401 -3.514 1.00 90.00 90 ASP A C 1
ATOM 678 O O . ASP A 1 90 ? 13.537 8.424 -3.916 1.00 90.00 90 ASP A O 1
ATOM 682 N N . TYR A 1 91 ? 11.599 9.249 -3.176 1.00 94.00 91 TYR A N 1
ATOM 683 C CA . TYR A 1 91 ? 10.907 7.964 -3.287 1.00 94.00 91 TYR A CA 1
ATOM 684 C C . TYR A 1 91 ? 10.390 7.715 -4.711 1.00 94.00 91 TYR A C 1
ATOM 686 O O . TYR A 1 91 ? 9.237 7.981 -5.037 1.00 94.00 91 TYR A O 1
ATOM 694 N N . ALA A 1 92 ? 11.249 7.140 -5.554 1.00 92.19 92 ALA A N 1
ATOM 695 C CA . ALA A 1 92 ? 10.931 6.774 -6.936 1.00 92.19 92 ALA A CA 1
ATOM 696 C C . ALA A 1 92 ? 11.253 5.293 -7.239 1.00 92.19 92 ALA A C 1
ATOM 698 O O . ALA A 1 92 ? 12.156 4.994 -8.030 1.00 92.19 92 ALA A O 1
ATOM 699 N N . PRO A 1 93 ? 10.556 4.327 -6.611 1.00 93.44 93 PRO A N 1
ATOM 700 C CA . PRO A 1 93 ? 10.814 2.915 -6.855 1.00 93.44 93 PRO A CA 1
ATOM 701 C C . PRO A 1 93 ? 10.431 2.509 -8.285 1.00 93.44 93 PRO A C 1
ATOM 703 O O . PRO A 1 93 ? 9.361 2.844 -8.793 1.00 93.44 93 PRO A O 1
ATOM 706 N N . SER A 1 94 ? 11.283 1.709 -8.926 1.00 89.38 94 SER A N 1
ATOM 707 C CA . SER A 1 94 ? 10.956 1.100 -10.216 1.00 89.38 94 SER A CA 1
ATOM 708 C C . SER A 1 94 ? 10.130 -0.171 -10.007 1.00 89.38 94 SER A C 1
ATOM 710 O O . SER A 1 94 ? 10.568 -1.085 -9.309 1.00 89.38 94 SER A O 1
ATOM 712 N N . MET A 1 95 ? 8.941 -0.237 -10.613 1.00 92.38 95 MET A N 1
ATOM 713 C CA . MET A 1 95 ? 8.130 -1.459 -10.639 1.00 92.38 95 MET A CA 1
ATOM 714 C C . MET A 1 95 ? 8.580 -2.354 -11.791 1.00 92.38 95 MET A C 1
ATOM 716 O O . MET A 1 95 ? 8.499 -1.956 -12.958 1.00 92.38 95 MET A O 1
ATOM 720 N N . ASP A 1 96 ? 9.011 -3.572 -11.473 1.00 93.44 96 ASP A N 1
ATOM 721 C CA . ASP A 1 96 ? 9.388 -4.551 -12.487 1.00 93.44 96 ASP A CA 1
ATOM 722 C C . ASP A 1 96 ? 8.173 -5.067 -13.285 1.00 93.44 96 ASP A C 1
ATOM 724 O O . ASP A 1 96 ? 7.006 -4.857 -12.940 1.00 93.44 96 ASP A O 1
ATOM 728 N N . ALA A 1 97 ? 8.445 -5.747 -14.400 1.00 94.81 97 ALA A N 1
ATOM 729 C CA . ALA A 1 97 ? 7.395 -6.247 -15.284 1.00 94.81 97 ALA A CA 1
ATOM 730 C C . ALA A 1 97 ? 6.451 -7.243 -14.586 1.00 94.81 97 ALA A C 1
ATOM 732 O O . ALA A 1 97 ? 5.270 -7.296 -14.925 1.00 94.81 97 ALA A O 1
ATOM 733 N N . VAL A 1 98 ? 6.952 -8.006 -13.609 1.00 95.06 98 VAL A N 1
ATOM 734 C CA . VAL A 1 98 ? 6.166 -8.995 -12.858 1.00 95.06 98 VAL A CA 1
ATOM 735 C C . VAL A 1 98 ? 5.152 -8.293 -11.956 1.00 95.06 98 VAL A C 1
ATOM 737 O O . VAL A 1 98 ? 3.966 -8.616 -11.997 1.00 95.06 98 VAL A O 1
ATOM 740 N N . SER A 1 99 ? 5.595 -7.284 -11.210 1.00 95.06 99 SER A N 1
ATOM 741 C CA . SER A 1 99 ? 4.759 -6.478 -10.317 1.00 95.06 99 SER A CA 1
ATOM 742 C C . SER A 1 99 ? 3.679 -5.727 -11.088 1.00 95.06 99 SER A C 1
ATOM 744 O O . SER A 1 99 ? 2.517 -5.707 -10.689 1.00 95.06 99 SER A O 1
ATOM 746 N N . ARG A 1 100 ? 4.034 -5.163 -12.249 1.00 96.06 100 ARG A N 1
ATOM 747 C CA . ARG A 1 100 ? 3.068 -4.497 -13.136 1.00 96.06 100 ARG A CA 1
ATOM 748 C C . ARG A 1 100 ? 2.050 -5.479 -13.712 1.00 96.06 100 ARG A C 1
ATOM 750 O O . ARG A 1 100 ? 0.858 -5.177 -13.746 1.00 96.06 100 ARG A O 1
ATOM 757 N N . ALA A 1 101 ? 2.494 -6.667 -14.123 1.00 96.50 101 ALA A N 1
ATOM 758 C CA . ALA A 1 101 ? 1.606 -7.712 -14.625 1.00 96.50 101 ALA A CA 1
ATOM 759 C C . ALA A 1 101 ? 0.627 -8.213 -13.551 1.00 96.50 101 ALA A C 1
ATOM 761 O O . ALA A 1 101 ? -0.522 -8.497 -13.882 1.00 96.50 101 ALA A O 1
ATOM 762 N N . ALA A 1 102 ? 1.035 -8.255 -12.277 1.00 95.88 102 ALA A N 1
ATOM 763 C CA . ALA A 1 102 ? 0.177 -8.675 -11.164 1.00 95.88 102 ALA A CA 1
ATOM 764 C C . ALA A 1 102 ? -1.088 -7.811 -11.000 1.00 95.88 102 ALA A C 1
ATOM 766 O O . ALA A 1 102 ? -2.097 -8.295 -10.488 1.00 95.88 102 ALA A O 1
ATOM 767 N N . VAL A 1 103 ? -1.053 -6.558 -11.460 1.00 97.19 103 VAL A N 1
ATOM 768 C CA . VAL A 1 103 ? -2.199 -5.630 -11.453 1.00 97.19 103 VAL A CA 1
ATOM 769 C C . VAL A 1 103 ? -2.719 -5.310 -12.860 1.00 97.19 103 VAL A C 1
ATOM 771 O O . VAL A 1 103 ? -3.556 -4.426 -13.042 1.00 97.19 103 VAL A O 1
ATOM 774 N N . GLY A 1 104 ? -2.209 -6.002 -13.884 1.00 97.06 104 GLY A N 1
ATOM 775 C CA . GLY A 1 104 ? -2.574 -5.763 -15.280 1.00 97.06 104 GLY A CA 1
ATOM 776 C C . GLY A 1 104 ? -2.212 -4.364 -15.790 1.00 97.06 104 GLY A C 1
ATOM 777 O O . GLY A 1 104 ? -2.924 -3.847 -16.646 1.00 97.06 104 GLY A O 1
ATOM 778 N N . LEU A 1 105 ? -1.154 -3.736 -15.262 1.00 97.06 105 LEU A N 1
ATOM 779 C CA . LEU A 1 105 ? -0.717 -2.390 -15.646 1.00 97.06 105 LEU A CA 1
ATOM 780 C C . LEU A 1 105 ? 0.231 -2.454 -16.868 1.00 97.06 105 LEU A C 1
ATOM 782 O O . LEU A 1 105 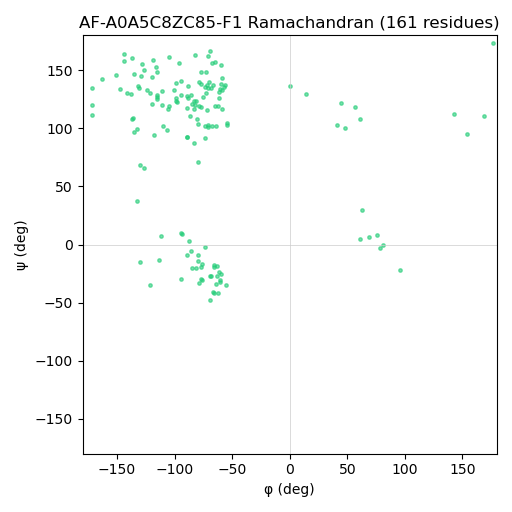? 1.366 -2.927 -16.729 1.00 97.06 105 LEU A O 1
ATOM 786 N N . PRO A 1 106 ? -0.179 -1.980 -18.063 1.00 95.25 106 PRO A N 1
ATOM 787 C CA . PRO A 1 106 ? 0.643 -2.013 -19.277 1.00 95.25 106 PRO A CA 1
ATOM 788 C C . PRO A 1 106 ? 1.952 -1.240 -19.123 1.00 95.25 106 PRO A C 1
ATOM 790 O O . PRO A 1 106 ? 2.038 -0.309 -18.332 1.00 95.25 106 PRO A O 1
ATOM 793 N N . ALA A 1 107 ? 2.993 -1.583 -19.882 1.00 92.56 107 ALA A N 1
ATOM 794 C CA . ALA A 1 107 ? 4.242 -0.820 -19.866 1.00 92.56 107 ALA A CA 1
ATOM 795 C C . ALA A 1 107 ? 4.014 0.634 -20.328 1.00 92.56 107 ALA A C 1
ATOM 797 O O . ALA A 1 107 ? 3.407 0.856 -21.370 1.00 92.56 107 ALA A O 1
ATOM 798 N N . GLY A 1 108 ? 4.529 1.606 -19.570 1.00 89.50 108 GLY A N 1
ATOM 799 C CA . GLY A 1 108 ? 4.379 3.041 -19.855 1.00 89.50 108 GLY A CA 1
ATOM 800 C C . GLY A 1 108 ? 3.228 3.722 -19.108 1.00 89.50 108 GLY A C 1
ATOM 801 O O . GLY A 1 108 ? 3.307 4.924 -18.867 1.00 89.50 108 GLY A O 1
ATOM 802 N N . ASP A 1 109 ? 2.225 2.963 -18.663 1.00 93.94 109 ASP A N 1
ATOM 803 C CA . ASP A 1 109 ? 1.112 3.511 -17.885 1.00 93.94 109 ASP A CA 1
ATOM 804 C C . ASP A 1 109 ? 1.543 3.867 -16.457 1.00 93.94 109 ASP A C 1
ATOM 806 O O . ASP A 1 109 ? 2.404 3.212 -15.855 1.00 93.94 109 ASP A O 1
ATOM 810 N N . GLN A 1 110 ? 0.921 4.897 -15.891 1.00 93.44 110 GLN A N 1
ATOM 811 C CA . GLN A 1 110 ? 1.136 5.276 -14.499 1.00 93.44 110 GLN A CA 1
ATOM 812 C C . GLN A 1 110 ? 0.152 4.521 -13.607 1.00 93.44 110 GLN A C 1
ATOM 814 O O . GLN A 1 110 ? -1.051 4.505 -13.862 1.00 93.44 110 GLN A O 1
ATOM 819 N N . GLY A 1 111 ? 0.685 3.861 -12.582 1.00 95.00 111 GLY A N 1
ATOM 820 C CA . GLY A 1 111 ? -0.110 3.269 -11.512 1.00 95.00 111 GLY A CA 1
ATOM 821 C C . GLY A 1 111 ? -0.177 4.222 -10.327 1.00 95.00 111 GLY A C 1
ATOM 822 O O . GLY A 1 111 ? 0.721 5.042 -10.148 1.00 95.00 111 GLY A O 1
ATOM 823 N N . LEU A 1 112 ? -1.209 4.087 -9.500 1.00 96.12 112 LEU A N 1
ATOM 824 C CA . LEU A 1 112 ? -1.255 4.769 -8.211 1.00 96.12 112 LEU A CA 1
ATOM 825 C C . LEU A 1 112 ? -0.439 3.953 -7.205 1.00 96.12 112 LEU A C 1
ATOM 827 O O . LEU A 1 112 ? -0.698 2.762 -7.015 1.00 96.12 112 LEU A O 1
ATOM 831 N N . LEU A 1 113 ? 0.555 4.585 -6.586 1.00 97.25 113 LEU A N 1
ATOM 832 C CA . LEU A 1 113 ? 1.436 3.952 -5.613 1.00 97.25 113 LEU A CA 1
ATOM 833 C C . LEU A 1 113 ? 1.160 4.518 -4.221 1.00 97.25 113 LEU A C 1
ATOM 835 O O . LEU A 1 113 ? 1.315 5.714 -3.994 1.00 97.25 113 LEU A O 1
ATOM 839 N N . LEU A 1 114 ? 0.769 3.654 -3.289 1.00 97.94 114 LEU A N 1
ATOM 840 C CA . LEU A 1 114 ? 0.452 4.027 -1.912 1.00 97.94 114 LEU A CA 1
ATOM 841 C C . LEU A 1 114 ? 1.258 3.179 -0.933 1.00 97.94 114 LEU A C 1
ATOM 843 O O . LEU A 1 114 ? 1.580 2.030 -1.210 1.00 97.94 114 LEU A O 1
ATOM 847 N N . THR A 1 115 ? 1.574 3.714 0.237 1.00 97.56 115 THR A N 1
ATOM 848 C CA . THR A 1 115 ? 2.326 3.002 1.282 1.00 97.56 115 THR A CA 1
ATOM 849 C C . THR A 1 115 ? 1.497 2.895 2.546 1.00 97.56 115 THR A C 1
ATOM 851 O O . THR A 1 115 ? 0.726 3.794 2.866 1.00 97.56 115 THR A O 1
ATOM 854 N N . VAL A 1 116 ? 1.621 1.777 3.261 1.00 97.06 116 VAL A N 1
ATOM 855 C CA . VAL A 1 116 ? 0.860 1.555 4.496 1.00 97.06 116 VAL A CA 1
ATOM 856 C C . VAL A 1 116 ? 1.457 2.394 5.620 1.00 97.06 116 VAL A C 1
ATOM 858 O O . VAL A 1 116 ? 2.652 2.277 5.908 1.00 97.06 116 VAL A O 1
ATOM 861 N N . VAL A 1 117 ? 0.614 3.190 6.275 1.00 96.38 117 VAL A N 1
ATOM 862 C CA . VAL A 1 117 ? 0.951 3.941 7.484 1.00 96.38 117 VAL A CA 1
ATOM 863 C C . VAL A 1 117 ? 0.733 3.048 8.703 1.00 96.38 117 VAL A C 1
ATOM 865 O O . VAL A 1 117 ? -0.330 2.463 8.901 1.00 96.38 117 VAL A O 1
ATOM 868 N N . ASN A 1 118 ? 1.748 2.959 9.550 1.00 93.62 118 ASN A N 1
ATOM 869 C CA . ASN A 1 118 ? 1.713 2.286 10.834 1.00 93.62 118 ASN A CA 1
ATOM 870 C C . ASN A 1 118 ? 1.784 3.324 11.959 1.00 93.62 118 ASN A C 1
ATOM 872 O O . ASN A 1 118 ? 2.861 3.826 12.288 1.00 93.62 118 ASN A O 1
ATOM 876 N N . ALA A 1 119 ? 0.621 3.605 12.547 1.00 88.69 119 ALA A N 1
ATOM 877 C CA . ALA A 1 119 ? 0.455 4.490 13.697 1.00 88.69 119 ALA A CA 1
ATOM 878 C C . ALA A 1 119 ? 0.479 3.744 15.048 1.00 88.69 119 ALA A C 1
ATOM 880 O O . ALA A 1 119 ? 0.156 4.324 16.083 1.00 88.69 119 ALA A O 1
ATOM 881 N N . ALA A 1 120 ? 0.825 2.450 15.073 1.00 85.25 120 ALA A N 1
ATOM 882 C CA . ALA A 1 120 ? 0.834 1.682 16.312 1.00 85.25 120 ALA A CA 1
ATOM 883 C C . ALA A 1 120 ? 1.858 2.260 17.301 1.00 85.25 120 ALA A C 1
ATOM 885 O O . ALA A 1 120 ? 3.056 2.289 17.022 1.00 85.25 120 ALA A O 1
ATOM 886 N N . GLY A 1 121 ? 1.371 2.692 18.466 1.00 80.38 121 GLY A N 1
ATOM 887 C CA . GLY A 1 121 ? 2.198 3.303 19.509 1.00 80.38 121 GLY A CA 1
ATOM 888 C C . GLY A 1 121 ? 2.620 4.748 19.228 1.00 80.38 121 GLY A C 1
ATOM 889 O O . GLY A 1 121 ? 3.431 5.274 19.983 1.00 80.38 121 GLY A O 1
ATOM 890 N N . ALA A 1 122 ? 2.090 5.379 18.178 1.00 84.00 122 ALA A N 1
ATOM 891 C CA . ALA A 1 122 ? 2.299 6.792 17.894 1.00 84.00 122 ALA A CA 1
ATOM 892 C C . ALA A 1 122 ? 1.231 7.643 18.602 1.00 84.00 122 ALA A C 1
ATOM 894 O O . ALA A 1 122 ? 0.046 7.306 18.577 1.00 84.00 122 ALA A O 1
ATOM 895 N N . GLU A 1 123 ? 1.640 8.751 19.218 1.00 84.62 123 GLU A N 1
ATOM 896 C CA . GLU A 1 123 ? 0.725 9.728 19.829 1.00 84.62 123 GLU A CA 1
ATOM 897 C C . GLU A 1 123 ? 0.216 10.750 18.798 1.00 84.62 123 GLU A C 1
ATOM 899 O O . GLU A 1 123 ? -0.820 11.382 18.998 1.00 84.62 123 GLU A O 1
ATOM 904 N N . SER A 1 124 ? 0.929 10.894 17.677 1.00 86.06 124 SER A N 1
ATOM 905 C CA . SER A 1 124 ? 0.560 11.733 16.535 1.00 86.06 124 SER A CA 1
ATOM 906 C C . SER A 1 124 ? 0.983 11.092 15.210 1.00 86.06 124 SER A C 1
ATOM 908 O O . SER A 1 124 ? 1.825 10.194 15.174 1.00 86.06 124 SER A O 1
ATOM 910 N N . LEU A 1 125 ? 0.427 11.574 14.093 1.00 84.06 125 LEU A N 1
ATOM 911 C CA . LEU A 1 125 ? 0.797 11.088 12.760 1.00 84.06 125 LEU A CA 1
ATOM 912 C C . LEU A 1 125 ? 2.286 11.319 12.448 1.00 84.06 125 LEU A C 1
ATOM 914 O O . LEU A 1 125 ? 2.905 10.496 11.790 1.00 84.06 125 LEU A O 1
ATOM 918 N N . GLU A 1 126 ? 2.892 12.383 12.972 1.00 83.75 126 GLU A N 1
ATOM 919 C CA . GLU A 1 126 ? 4.316 12.698 12.766 1.00 83.75 126 GLU A CA 1
ATOM 920 C C . GLU A 1 126 ? 5.256 11.629 13.349 1.00 83.75 126 GLU A C 1
ATOM 922 O O . GLU A 1 126 ? 6.377 11.450 12.872 1.00 83.75 126 GLU A O 1
ATOM 927 N N . GLN A 1 127 ? 4.800 10.907 14.376 1.00 87.75 127 GLN A N 1
ATOM 928 C CA . GLN A 1 127 ? 5.527 9.800 15.001 1.00 87.75 127 GLN A CA 1
ATOM 929 C C . GLN A 1 127 ? 5.239 8.444 14.339 1.00 87.75 127 GLN A C 1
ATOM 931 O O . GLN A 1 127 ? 5.890 7.447 14.663 1.00 87.75 127 GLN A O 1
ATOM 936 N N . ALA A 1 128 ? 4.258 8.378 13.435 1.00 94.44 128 ALA A N 1
ATOM 937 C CA . ALA A 1 128 ? 3.952 7.157 12.712 1.00 94.44 128 ALA A CA 1
ATOM 938 C C . ALA A 1 128 ? 5.060 6.829 11.699 1.00 94.44 128 ALA A C 1
ATOM 940 O O . ALA A 1 128 ? 5.886 7.663 11.315 1.00 94.44 128 ALA A O 1
ATOM 941 N N . THR A 1 129 ? 5.073 5.571 11.267 1.00 95.31 129 THR A N 1
ATOM 942 C CA . THR A 1 129 ? 6.014 5.087 10.251 1.00 95.31 129 THR A CA 1
ATOM 943 C C . THR A 1 129 ? 5.269 4.643 9.007 1.00 95.31 129 THR A C 1
ATOM 945 O O . THR A 1 129 ? 4.129 4.204 9.106 1.00 95.31 129 THR A O 1
ATOM 948 N N . VAL A 1 130 ? 5.906 4.697 7.843 1.00 96.50 130 VAL A N 1
ATOM 949 C CA . VAL A 1 130 ? 5.374 4.118 6.606 1.00 96.50 130 VAL A CA 1
ATOM 950 C C . VAL A 1 130 ? 6.240 2.978 6.099 1.00 96.50 130 VAL A C 1
ATOM 952 O O . VAL A 1 130 ? 7.460 2.958 6.291 1.00 96.50 130 VAL A O 1
ATOM 955 N N . ASN A 1 131 ? 5.601 2.014 5.443 1.00 96.38 131 ASN A N 1
ATOM 956 C CA . ASN A 1 131 ? 6.288 0.904 4.802 1.00 96.38 131 ASN A CA 1
ATOM 957 C C . ASN A 1 131 ? 6.653 1.251 3.353 1.00 96.38 131 ASN A C 1
ATOM 959 O O . ASN A 1 131 ? 5.864 1.018 2.438 1.00 96.38 131 ASN A O 1
ATOM 963 N N . LEU A 1 132 ? 7.863 1.783 3.155 1.00 96.50 132 LEU A N 1
ATOM 964 C CA . LEU A 1 132 ? 8.391 2.116 1.827 1.00 96.50 132 LEU A CA 1
ATOM 965 C C . LEU A 1 132 ? 8.872 0.882 1.046 1.00 96.50 132 LEU A C 1
ATOM 967 O O . LEU A 1 132 ? 8.990 0.946 -0.177 1.00 96.50 132 LEU A O 1
ATOM 971 N N . LEU A 1 133 ? 9.143 -0.232 1.734 1.00 96.56 133 LEU A N 1
ATOM 972 C CA . LEU A 1 133 ? 9.606 -1.483 1.126 1.00 96.56 133 LEU A CA 1
ATOM 973 C C . LEU A 1 133 ? 8.487 -2.255 0.415 1.00 96.56 133 LEU A C 1
ATOM 975 O O . LEU A 1 133 ? 8.769 -2.983 -0.535 1.00 96.56 133 LEU A O 1
ATOM 979 N N . ALA A 1 134 ? 7.245 -2.141 0.890 1.00 96.12 134 ALA A N 1
ATOM 980 C CA . ALA A 1 134 ? 6.114 -2.892 0.353 1.00 96.12 134 ALA A CA 1
ATOM 981 C C . ALA A 1 134 ? 4.905 -1.995 0.031 1.00 96.12 134 ALA A C 1
ATOM 983 O O . ALA A 1 134 ? 3.883 -2.081 0.729 1.00 96.12 134 ALA A O 1
ATOM 984 N N . PRO A 1 135 ? 5.011 -1.118 -0.987 1.00 97.31 135 PRO A N 1
ATOM 985 C CA . PRO A 1 135 ? 3.894 -0.300 -1.429 1.00 97.31 135 PRO A CA 1
ATOM 986 C C . PRO A 1 135 ? 2.759 -1.144 -2.021 1.00 97.31 135 PRO A C 1
ATOM 988 O O . PRO A 1 135 ? 2.949 -2.257 -2.514 1.00 97.31 135 PRO A O 1
ATOM 991 N N . ILE A 1 136 ? 1.565 -0.572 -2.005 1.00 97.94 136 ILE A N 1
ATOM 992 C CA . ILE A 1 136 ? 0.396 -1.020 -2.748 1.00 97.94 136 ILE A CA 1
ATOM 993 C C . ILE A 1 136 ? 0.432 -0.324 -4.106 1.00 97.94 136 ILE A C 1
ATOM 995 O O . ILE A 1 136 ? 0.359 0.903 -4.188 1.00 97.94 136 ILE A O 1
ATOM 999 N N . LEU A 1 137 ? 0.541 -1.117 -5.166 1.00 97.75 137 LEU A N 1
ATOM 1000 C CA . LEU A 1 137 ? 0.392 -0.657 -6.540 1.00 97.75 137 LEU A CA 1
ATOM 1001 C C . LEU A 1 137 ? -1.055 -0.885 -6.971 1.00 97.75 137 LEU A C 1
ATOM 1003 O O . LEU A 1 137 ? -1.555 -2.002 -6.845 1.00 97.75 137 LEU A O 1
ATOM 1007 N N . ILE A 1 138 ? -1.704 0.149 -7.500 1.00 98.00 138 ILE A N 1
ATOM 1008 C CA . ILE A 1 138 ? -3.082 0.098 -7.994 1.00 98.00 138 ILE A CA 1
ATOM 1009 C C . ILE A 1 138 ? -3.090 0.487 -9.468 1.00 98.00 138 ILE A C 1
ATOM 1011 O O . ILE A 1 138 ? -2.531 1.514 -9.862 1.00 98.00 138 ILE A O 1
ATOM 1015 N N . ASN A 1 139 ? -3.744 -0.326 -10.292 1.00 97.75 139 ASN A N 1
ATOM 1016 C CA . ASN A 1 139 ? -4.081 0.039 -11.657 1.00 97.75 139 ASN A CA 1
ATOM 1017 C C . ASN A 1 139 ? -5.347 0.915 -11.642 1.00 97.75 139 ASN A C 1
ATOM 1019 O O . ASN A 1 139 ? -6.435 0.387 -11.395 1.00 97.75 139 ASN A O 1
ATOM 1023 N N . PRO A 1 140 ? -5.247 2.230 -11.916 1.00 95.50 140 PRO A N 1
ATOM 1024 C CA . PRO A 1 140 ? -6.387 3.139 -11.801 1.00 95.50 140 PRO A CA 1
ATOM 1025 C C . PRO A 1 140 ? -7.497 2.839 -12.818 1.00 95.50 140 PRO A C 1
ATOM 1027 O O . PRO A 1 140 ? -8.639 3.232 -12.606 1.00 95.50 140 PRO A O 1
ATOM 1030 N N . ASN A 1 141 ? -7.188 2.123 -13.905 1.00 95.31 141 ASN A N 1
ATOM 1031 C CA . ASN A 1 141 ? -8.168 1.786 -14.937 1.00 95.31 141 ASN A CA 1
ATOM 1032 C C . ASN A 1 141 ? -9.068 0.608 -14.539 1.00 95.31 141 ASN A C 1
ATOM 1034 O O . ASN A 1 141 ? -10.220 0.551 -14.962 1.00 95.31 141 ASN A O 1
ATOM 1038 N N . SER A 1 142 ? -8.541 -0.353 -13.772 1.00 96.50 142 SER A N 1
ATOM 1039 C CA . SER A 1 142 ? -9.261 -1.582 -13.405 1.00 96.50 142 SER A CA 1
ATOM 1040 C C . SER A 1 142 ? -9.589 -1.695 -11.918 1.00 96.50 142 SER A C 1
ATOM 1042 O O . SER A 1 142 ? -10.335 -2.594 -11.540 1.00 96.50 142 SER A O 1
ATOM 1044 N N . GLY A 1 143 ? -8.990 -0.856 -11.066 1.00 97.12 143 GLY A N 1
ATOM 1045 C CA . GLY A 1 143 ? -9.050 -1.002 -9.609 1.00 97.12 143 GLY A CA 1
ATOM 1046 C C . GLY A 1 143 ? -8.274 -2.217 -9.086 1.00 97.12 143 GLY A C 1
ATOM 1047 O O . GLY A 1 143 ? -8.348 -2.533 -7.904 1.00 97.12 143 GLY A O 1
ATOM 1048 N N . THR A 1 144 ? -7.526 -2.934 -9.931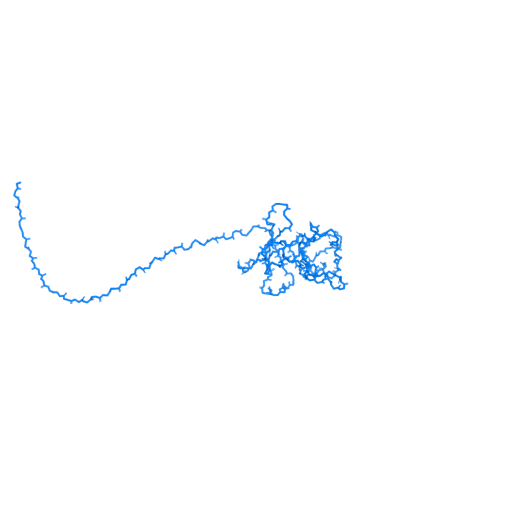 1.00 98.31 144 THR A N 1
ATOM 1049 C CA . THR A 1 144 ? -6.727 -4.081 -9.479 1.00 98.31 144 THR A CA 1
ATOM 1050 C C . THR A 1 144 ? -5.518 -3.593 -8.693 1.00 98.31 144 THR A C 1
ATOM 1052 O O . THR A 1 144 ? -4.778 -2.733 -9.169 1.00 98.31 144 THR A O 1
ATOM 1055 N N . ALA A 1 145 ? -5.296 -4.164 -7.515 1.00 98.12 145 ALA A N 1
ATOM 1056 C CA . ALA A 1 145 ? -4.210 -3.804 -6.622 1.00 98.12 145 ALA A CA 1
ATOM 1057 C C . ALA A 1 145 ? -3.392 -5.014 -6.179 1.00 98.12 145 ALA A C 1
ATOM 1059 O O . ALA A 1 145 ? -3.874 -6.146 -6.150 1.00 98.12 145 ALA A O 1
ATOM 1060 N N . ALA A 1 146 ? -2.144 -4.760 -5.805 1.00 97.12 146 ALA A N 1
ATOM 1061 C CA . ALA A 1 146 ? -1.288 -5.738 -5.155 1.00 97.12 146 ALA A CA 1
ATOM 1062 C C . ALA A 1 146 ? -0.292 -5.028 -4.238 1.00 97.12 146 ALA A C 1
ATOM 1064 O O . ALA A 1 146 ? 0.188 -3.938 -4.556 1.00 97.12 146 ALA A O 1
ATOM 1065 N N . GLN A 1 147 ? 0.048 -5.660 -3.115 1.00 97.12 147 GLN A N 1
ATOM 1066 C CA . GLN A 1 147 ? 1.173 -5.225 -2.295 1.00 97.12 147 GLN A CA 1
ATOM 1067 C C . GLN A 1 147 ? 2.468 -5.806 -2.869 1.00 97.12 147 GLN A C 1
ATOM 1069 O O . GLN A 1 147 ? 2.649 -7.023 -2.918 1.00 97.12 147 GLN A O 1
ATOM 1074 N N . ILE A 1 148 ? 3.358 -4.930 -3.325 1.00 96.12 148 ILE A N 1
ATOM 1075 C CA . ILE A 1 148 ? 4.576 -5.290 -4.049 1.00 96.12 148 ILE A CA 1
ATOM 1076 C C . ILE A 1 148 ? 5.772 -5.138 -3.125 1.00 96.12 148 ILE A C 1
ATOM 1078 O O . ILE A 1 148 ? 6.070 -4.035 -2.689 1.00 96.12 148 ILE A O 1
ATOM 1082 N N . VAL A 1 149 ? 6.499 -6.221 -2.860 1.00 95.00 149 VAL A N 1
ATOM 1083 C CA . VAL A 1 149 ? 7.759 -6.146 -2.109 1.00 95.00 149 VAL A CA 1
ATOM 1084 C C . VAL A 1 149 ? 8.892 -5.740 -3.051 1.00 95.00 149 VAL A C 1
ATOM 1086 O O . VAL A 1 149 ? 9.211 -6.465 -3.992 1.00 95.00 149 VAL A O 1
ATOM 1089 N N . LEU A 1 150 ? 9.543 -4.611 -2.772 1.00 94.06 150 LEU A N 1
ATOM 1090 C CA . LEU A 1 150 ? 10.638 -4.064 -3.579 1.00 94.06 150 LEU A CA 1
ATOM 1091 C C . LEU A 1 150 ? 11.964 -4.777 -3.285 1.00 94.06 150 LEU A C 1
ATOM 1093 O O . LEU A 1 150 ? 12.877 -4.228 -2.656 1.00 94.06 150 LEU A O 1
ATOM 1097 N N . THR A 1 151 ? 12.069 -6.031 -3.723 1.00 88.75 151 THR A N 1
ATOM 1098 C CA . THR A 1 151 ? 13.255 -6.870 -3.512 1.00 88.75 151 THR A CA 1
ATOM 1099 C C . THR A 1 151 ? 14.513 -6.236 -4.105 1.00 88.75 151 THR A C 1
ATOM 1101 O O . THR A 1 151 ? 14.512 -5.807 -5.255 1.00 88.75 151 THR A O 1
ATOM 1104 N N . GLY A 1 152 ? 15.603 -6.204 -3.333 1.00 87.19 152 GLY A N 1
ATOM 1105 C CA . GLY A 1 152 ? 16.880 -5.624 -3.767 1.00 87.19 152 GLY A CA 1
ATOM 1106 C C . GLY A 1 152 ? 16.965 -4.096 -3.666 1.00 87.19 152 GLY A C 1
ATOM 1107 O O . GLY A 1 152 ? 18.018 -3.539 -3.968 1.00 87.19 152 GLY A O 1
ATOM 1108 N N . SER A 1 153 ? 15.902 -3.421 -3.218 1.00 89.00 153 SER A N 1
ATOM 1109 C CA . SER A 1 153 ? 15.944 -1.996 -2.875 1.00 89.00 153 SER A CA 1
ATOM 1110 C C . SER A 1 153 ? 16.504 -1.763 -1.465 1.00 89.00 153 SER A C 1
ATOM 1112 O O . SER A 1 153 ? 16.547 -2.672 -0.636 1.00 89.00 153 SER A O 1
ATOM 1114 N N . ALA A 1 154 ? 16.918 -0.525 -1.186 1.00 92.00 154 ALA A N 1
ATOM 1115 C CA . ALA A 1 154 ? 17.327 -0.080 0.148 1.00 92.00 154 ALA A CA 1
ATOM 1116 C C . ALA A 1 154 ? 16.180 0.588 0.931 1.00 92.00 154 ALA A C 1
ATOM 1118 O O . ALA A 1 154 ? 16.426 1.201 1.971 1.00 92.00 154 ALA A O 1
ATOM 1119 N N . TYR A 1 155 ? 14.937 0.509 0.436 1.00 95.56 155 TYR A N 1
ATOM 1120 C CA . TYR A 1 155 ? 13.810 1.160 1.094 1.00 95.56 155 TYR A CA 1
ATOM 1121 C C . TYR A 1 155 ? 13.500 0.492 2.440 1.00 95.56 155 TYR A C 1
ATOM 1123 O O . TYR A 1 155 ? 13.458 -0.739 2.533 1.00 95.56 155 TYR A O 1
ATOM 1131 N N . PRO A 1 156 ? 13.281 1.278 3.504 1.00 93.94 156 PRO A N 1
ATOM 1132 C CA . PRO A 1 156 ? 13.025 0.739 4.829 1.00 93.94 156 PRO A CA 1
ATOM 1133 C C . PRO A 1 156 ? 11.591 0.211 4.964 1.00 93.94 156 PRO A C 1
ATOM 1135 O O . PRO A 1 156 ? 10.633 0.755 4.414 1.00 93.94 156 PRO A O 1
ATOM 1138 N N . LEU A 1 157 ? 11.433 -0.822 5.794 1.00 93.94 157 LEU A N 1
ATOM 1139 C CA . LEU A 1 157 ? 10.120 -1.322 6.221 1.00 93.94 157 LEU A CA 1
ATOM 1140 C C . LEU A 1 157 ? 9.383 -0.320 7.130 1.00 93.94 157 LEU A C 1
ATOM 1142 O O . LEU A 1 157 ? 8.160 -0.347 7.223 1.00 93.94 157 LEU A O 1
ATOM 1146 N N . ARG A 1 158 ? 10.1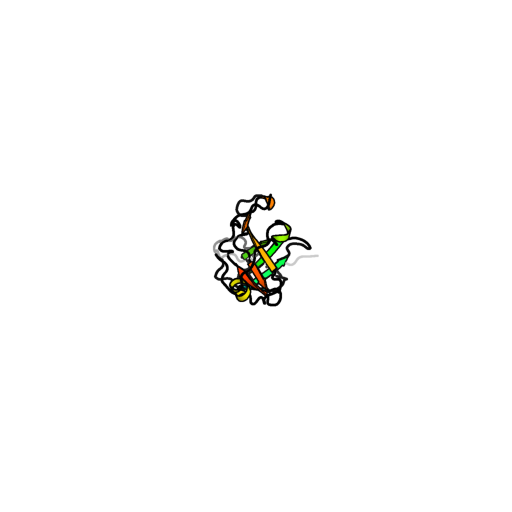33 0.525 7.846 1.00 94.06 158 ARG A N 1
ATOM 1147 C CA . ARG A 1 158 ? 9.619 1.547 8.764 1.00 94.06 158 ARG A CA 1
ATOM 1148 C C . ARG A 1 158 ? 10.383 2.847 8.539 1.00 94.06 158 ARG A C 1
ATOM 1150 O O . ARG A 1 158 ? 11.473 3.006 9.081 1.00 94.06 158 ARG A O 1
ATOM 1157 N N . GLN A 1 159 ? 9.816 3.741 7.741 1.00 94.50 159 GLN A N 1
ATOM 1158 C CA . GLN A 1 159 ? 10.307 5.106 7.567 1.00 94.50 159 GLN A CA 1
ATOM 1159 C C . GLN A 1 159 ? 9.497 6.058 8.453 1.00 94.50 159 GLN A C 1
ATOM 1161 O O . GLN A 1 159 ? 8.278 6.080 8.299 1.00 94.50 159 GLN A O 1
ATOM 1166 N N . PRO A 1 160 ? 10.108 6.831 9.364 1.00 93.06 160 PRO A N 1
ATOM 1167 C CA . PRO A 1 160 ? 9.404 7.884 10.099 1.00 93.06 160 PRO A CA 1
ATOM 1168 C C . PRO A 1 160 ? 8.790 8.937 9.165 1.00 93.06 160 PRO A C 1
ATOM 1170 O O . PRO A 1 160 ? 9.385 9.270 8.141 1.00 93.06 160 PRO A O 1
ATOM 1173 N N . LEU A 1 161 ? 7.610 9.456 9.517 1.00 88.19 161 LEU A N 1
ATOM 1174 C CA . LEU A 1 161 ? 6.963 10.552 8.781 1.00 88.19 161 LEU A CA 1
ATOM 1175 C C . LEU A 1 161 ? 7.572 11.924 9.084 1.00 88.19 161 LEU A C 1
ATOM 1177 O O . LEU A 1 161 ? 7.581 12.793 8.219 1.00 88.19 161 LEU A O 1
ATOM 1181 N N . SER A 1 162 ? 8.098 12.110 10.294 1.00 74.00 162 SER A N 1
ATOM 1182 C CA . SER A 1 162 ? 8.960 13.241 10.628 1.00 74.00 162 SER A CA 1
ATOM 1183 C C . SER A 1 162 ? 10.375 12.951 10.125 1.00 74.00 162 SER A C 1
ATOM 1185 O O . SER A 1 162 ? 11.095 12.138 10.708 1.00 74.00 162 SER A O 1
ATOM 1187 N N . ALA A 1 163 ? 10.752 13.577 9.011 1.00 51.31 163 ALA A N 1
ATOM 1188 C CA . ALA A 1 163 ? 12.140 13.665 8.563 1.00 51.31 163 ALA A CA 1
ATOM 1189 C C . ALA A 1 163 ? 12.724 15.028 8.948 1.00 51.31 163 ALA A C 1
ATOM 1191 O O . ALA A 1 163 ? 12.009 16.042 8.774 1.00 51.31 163 ALA A O 1
#